Protein AF-A0A529L489-F1 (afdb_monomer_lite)

Foldseek 3Di:
DEEDEDPLLVDVVSLLVVLLVCLVCVVVVHDDDYHYAQVPQLCVQCVVVVHDWDDDPNHTQADPVSVVSRCCRQQPDSQVSSQVSNVVSPDHDDRDDCPVVVVDDDDPDWDWDQDPVPRDIDTDNSD

Sequence (127 aa):
VVKYGGHAMGNLELGKAFARDIALLKQSGVNPIVVHGGGPQIGAMLTKMGIESKFEGGLRVTDQKTVEIVEMVLAGSINKEIVALINAEGEWAIGLCGKDGNMVFAEKARKTMIDPDSNIERVLDLG

Radius of gyration: 17.54 Å; chains: 1; bounding box: 40×31×48 Å

pLDDT: mean 93.17, std 5.7, range [72.44, 98.5]

Secondary structure (DSSP, 8-state):
-EE--GGGGG-HHHHHHHHHHHHHHHHTT----EE---HHHHHHHHHHTT----EETTEE---HHHHHHHHIIIIIIIHHHHHHHHHHTT-------TTGGG---------EEE-TTT--EEE----

Structure (mmCIF, N/CA/C/O backbone):
data_AF-A0A529L489-F1
#
_entry.id   AF-A0A529L489-F1
#
loop_
_atom_site.group_PDB
_atom_site.id
_atom_site.type_symbol
_atom_site.label_atom_id
_atom_site.label_alt_id
_atom_site.label_comp_id
_atom_site.label_asym_id
_atom_site.label_entity_id
_atom_site.label_seq_id
_atom_site.pdbx_PDB_ins_code
_atom_site.Cartn_x
_atom_site.Cartn_y
_atom_site.Cartn_z
_atom_site.occupancy
_atom_site.B_iso_or_equiv
_atom_site.auth_seq_id
_atom_site.auth_comp_id
_atom_site.auth_asym_id
_atom_site.auth_atom_id
_atom_site.pdbx_PDB_model_num
ATOM 1 N N . VAL A 1 1 ? -7.168 13.608 2.261 1.00 96.38 1 VAL A N 1
ATOM 2 C CA 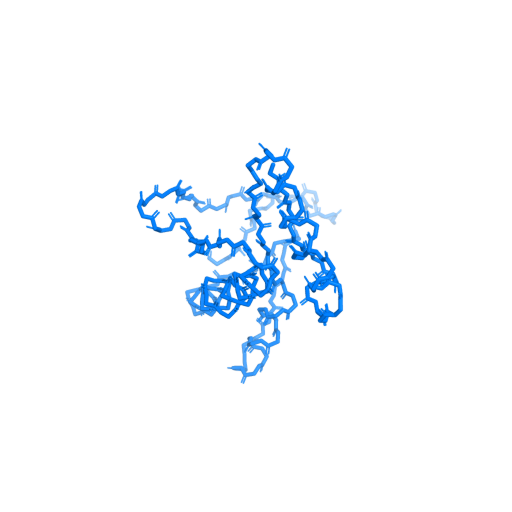. VAL A 1 1 ? -6.529 12.334 1.848 1.00 96.38 1 VAL A CA 1
ATOM 3 C C . VAL A 1 1 ? -5.067 12.395 2.252 1.00 96.38 1 VAL A C 1
ATOM 5 O O . VAL A 1 1 ? -4.444 13.416 1.992 1.00 96.38 1 VAL A O 1
ATOM 8 N N . VAL A 1 2 ? -4.540 11.364 2.912 1.00 97.31 2 VAL A N 1
ATOM 9 C CA . VAL A 1 2 ? -3.165 11.321 3.431 1.00 97.31 2 VAL A CA 1
ATOM 10 C C . VAL A 1 2 ? -2.410 10.184 2.754 1.00 97.31 2 VAL A C 1
ATOM 12 O O . VAL A 1 2 ? -2.834 9.030 2.811 1.00 97.31 2 VAL A O 1
ATOM 15 N N . LYS A 1 3 ? -1.284 10.498 2.106 1.00 96.56 3 LYS A N 1
ATOM 16 C CA . LYS A 1 3 ? -0.393 9.479 1.551 1.00 96.56 3 LYS A CA 1
ATOM 17 C C . LYS A 1 3 ? 0.552 8.988 2.647 1.00 96.56 3 LYS A C 1
ATOM 19 O O . LYS A 1 3 ? 1.462 9.708 3.038 1.00 96.56 3 LYS A O 1
ATOM 24 N N . TYR A 1 4 ? 0.369 7.752 3.096 1.00 95.19 4 TYR A N 1
ATOM 25 C CA . TYR A 1 4 ? 1.292 7.083 4.011 1.00 95.19 4 TYR A CA 1
ATOM 26 C C . TYR A 1 4 ? 2.348 6.307 3.208 1.00 95.19 4 TYR A C 1
ATOM 28 O O . TYR A 1 4 ? 2.033 5.646 2.209 1.00 95.19 4 TYR A O 1
ATOM 36 N N . GLY A 1 5 ? 3.626 6.455 3.550 1.00 89.56 5 GLY A N 1
ATOM 37 C CA . GLY A 1 5 ? 4.717 5.955 2.717 1.00 89.56 5 GLY A CA 1
ATOM 38 C C . GLY A 1 5 ? 6.109 6.221 3.278 1.00 89.56 5 GLY A C 1
ATOM 39 O O . GLY A 1 5 ? 6.275 6.890 4.294 1.00 89.56 5 GLY A O 1
ATOM 40 N N . GLY A 1 6 ? 7.119 5.710 2.573 1.00 80.06 6 GLY A N 1
ATOM 41 C CA . GLY A 1 6 ? 8.527 5.914 2.909 1.00 80.06 6 GLY A CA 1
ATOM 42 C C . GLY A 1 6 ? 8.986 5.122 4.136 1.00 80.06 6 GLY A C 1
ATOM 43 O O . GLY A 1 6 ? 8.380 4.121 4.519 1.00 80.06 6 GLY A O 1
ATOM 44 N N . HIS A 1 7 ? 10.074 5.587 4.753 1.00 72.44 7 HIS A N 1
ATOM 45 C CA . HIS A 1 7 ? 10.717 4.931 5.898 1.00 72.44 7 HIS A CA 1
ATOM 46 C C . HIS A 1 7 ? 9.800 4.794 7.124 1.00 72.44 7 HIS A C 1
ATOM 48 O O . HIS A 1 7 ? 10.009 3.900 7.941 1.00 72.44 7 HIS A O 1
ATOM 54 N N . ALA A 1 8 ? 8.750 5.616 7.226 1.00 73.12 8 ALA A N 1
ATOM 55 C CA . ALA A 1 8 ? 7.777 5.551 8.314 1.00 73.12 8 ALA A CA 1
ATOM 56 C C . ALA A 1 8 ? 7.017 4.213 8.376 1.00 73.12 8 ALA A C 1
ATOM 58 O O . ALA A 1 8 ? 6.580 3.826 9.451 1.00 73.12 8 ALA A O 1
ATOM 59 N N . MET A 1 9 ? 6.895 3.489 7.256 1.00 80.06 9 MET A N 1
ATOM 60 C CA . MET A 1 9 ? 6.218 2.183 7.205 1.00 80.06 9 MET A CA 1
ATOM 61 C C . MET A 1 9 ? 7.085 1.018 7.699 1.00 80.06 9 MET A C 1
ATOM 63 O O . MET A 1 9 ? 6.584 -0.086 7.868 1.00 80.06 9 MET A O 1
ATOM 67 N N . GLY A 1 10 ? 8.395 1.223 7.859 1.00 79.56 10 GLY A N 1
ATOM 68 C CA . GLY A 1 10 ? 9.317 0.199 8.364 1.00 79.56 10 GLY A CA 1
ATOM 69 C C . GLY A 1 10 ? 9.551 0.275 9.873 1.00 79.56 10 GLY A C 1
ATOM 70 O O . GLY A 1 10 ? 10.291 -0.543 10.412 1.00 79.56 10 GLY A O 1
ATOM 71 N N . ASN A 1 11 ? 8.967 1.266 10.552 1.00 88.31 11 ASN A N 1
ATOM 72 C CA . ASN A 1 11 ? 9.159 1.511 11.975 1.00 88.31 11 ASN A CA 1
ATOM 73 C C . ASN A 1 11 ? 7.809 1.449 12.695 1.00 88.31 11 ASN A C 1
ATOM 75 O O . ASN A 1 11 ? 6.940 2.291 12.472 1.00 88.31 11 ASN A O 1
ATOM 79 N N . LEU A 1 12 ? 7.666 0.468 13.585 1.00 89.38 12 LEU A N 1
ATOM 80 C CA . LEU A 1 12 ? 6.424 0.209 14.309 1.00 89.38 12 LEU A CA 1
ATOM 81 C C . LEU A 1 12 ? 5.950 1.411 15.139 1.00 89.38 12 LEU A C 1
ATOM 83 O O . LEU A 1 12 ? 4.754 1.686 15.186 1.00 89.38 12 LEU A O 1
ATOM 87 N N . GLU A 1 13 ? 6.863 2.152 15.766 1.00 93.50 13 GLU A N 1
ATOM 88 C CA . GLU A 1 13 ? 6.500 3.303 16.599 1.00 93.50 13 GLU A CA 1
ATOM 89 C C . GLU A 1 13 ? 5.981 4.468 15.749 1.00 93.50 13 GLU A C 1
ATOM 91 O O . GLU A 1 13 ? 4.996 5.110 16.113 1.00 93.50 13 GLU A O 1
ATOM 96 N N . LEU A 1 14 ? 6.564 4.683 14.564 1.00 94.12 14 LEU A N 1
ATOM 97 C CA . LEU A 1 14 ? 6.038 5.656 13.601 1.00 94.12 14 LEU A CA 1
ATOM 98 C C . LEU A 1 14 ? 4.683 5.216 13.028 1.00 94.12 14 LEU A C 1
ATOM 100 O O . LEU A 1 14 ? 3.820 6.061 12.799 1.00 94.12 14 LEU A O 1
ATOM 104 N N . GLY A 1 15 ? 4.473 3.912 12.826 1.00 94.81 15 GLY A N 1
ATOM 105 C CA . GLY A 1 15 ? 3.182 3.354 12.415 1.00 94.81 15 GLY A CA 1
ATOM 106 C C . GLY A 1 15 ? 2.075 3.585 13.445 1.00 94.81 15 GLY A C 1
ATOM 107 O O . GLY A 1 15 ? 0.992 4.042 13.083 1.00 94.81 15 GLY A O 1
ATOM 108 N N . LYS A 1 16 ? 2.357 3.348 14.732 1.00 96.12 16 LYS A N 1
ATOM 109 C CA . LYS A 1 16 ? 1.417 3.634 15.832 1.00 96.12 16 LYS A CA 1
ATOM 110 C C . LYS A 1 16 ? 1.119 5.125 15.959 1.00 96.12 16 LYS A C 1
ATOM 112 O O . LYS A 1 16 ? -0.042 5.502 16.068 1.00 96.12 16 LYS A O 1
ATOM 117 N N . ALA A 1 17 ? 2.149 5.973 15.904 1.00 96.75 17 ALA A N 1
ATOM 118 C CA . ALA A 1 17 ? 1.968 7.424 15.946 1.00 96.75 17 ALA A CA 1
ATOM 119 C C . ALA A 1 17 ? 1.068 7.907 14.797 1.00 96.75 17 ALA A C 1
ATOM 121 O O . ALA A 1 17 ? 0.106 8.633 15.026 1.00 96.75 17 ALA A O 1
ATOM 122 N N . PHE A 1 18 ? 1.312 7.417 13.578 1.00 97.12 18 PHE A N 1
ATOM 123 C CA . PHE A 1 18 ? 0.468 7.719 12.425 1.00 97.12 18 PHE A CA 1
ATOM 124 C C . PHE A 1 18 ? -0.984 7.256 12.620 1.00 97.12 18 PHE A C 1
ATOM 126 O O . PHE A 1 18 ? -1.913 8.010 12.341 1.00 97.12 18 PHE A O 1
ATOM 133 N N . ALA A 1 19 ? -1.196 6.029 13.102 1.00 97.75 19 ALA A N 1
ATOM 134 C CA . ALA A 1 19 ? -2.536 5.507 13.357 1.00 97.75 19 ALA A CA 1
ATOM 135 C C . ALA A 1 19 ? -3.297 6.356 14.385 1.00 97.75 19 ALA A C 1
ATOM 137 O O . ALA A 1 19 ? -4.469 6.668 14.166 1.00 97.75 19 ALA A O 1
ATOM 138 N N . ARG A 1 20 ? -2.611 6.799 15.445 1.00 98.19 20 ARG A N 1
ATOM 139 C CA . ARG A 1 20 ? -3.171 7.697 16.457 1.00 98.19 20 ARG A CA 1
ATOM 140 C C . ARG A 1 20 ? -3.600 9.033 15.866 1.00 98.19 20 ARG A C 1
ATOM 142 O O . ARG A 1 20 ? -4.695 9.500 16.164 1.00 98.19 20 ARG A O 1
ATOM 149 N N . ASP A 1 21 ? -2.785 9.623 14.996 1.00 98.06 21 ASP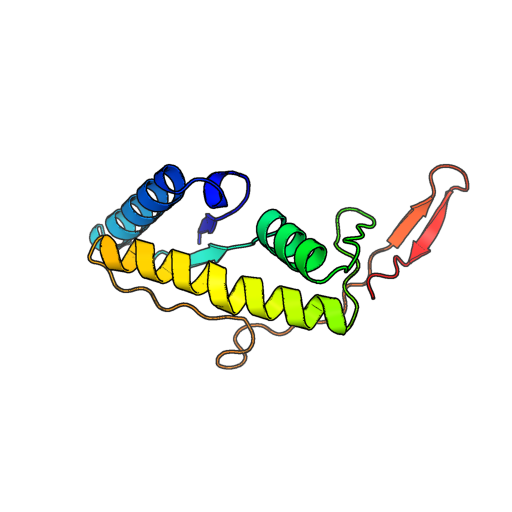 A N 1
ATOM 150 C CA . ASP A 1 21 ? -3.125 10.885 14.334 1.00 98.06 21 ASP A CA 1
ATOM 151 C C . ASP A 1 21 ? -4.352 10.732 13.420 1.00 98.06 21 ASP A C 1
ATOM 153 O O . ASP A 1 21 ? -5.239 11.587 13.410 1.00 98.06 21 ASP A O 1
ATOM 157 N N . ILE A 1 22 ? -4.451 9.622 12.678 1.00 98.50 22 ILE A N 1
ATOM 158 C CA . ILE A 1 22 ? -5.628 9.324 11.846 1.00 98.50 22 ILE A CA 1
ATOM 159 C C . ILE A 1 22 ? -6.881 9.139 12.706 1.00 98.50 22 ILE A C 1
ATOM 161 O O . ILE A 1 22 ? -7.938 9.677 12.360 1.00 98.50 22 ILE A O 1
ATOM 165 N N . ALA A 1 23 ? -6.764 8.422 13.824 1.00 98.31 23 ALA A N 1
ATOM 166 C CA . ALA A 1 23 ? -7.864 8.233 14.756 1.00 98.31 23 ALA A CA 1
ATOM 167 C C . ALA A 1 23 ? -8.324 9.571 15.359 1.00 98.31 23 ALA A C 1
ATOM 169 O O . ALA A 1 23 ? -9.512 9.891 15.331 1.00 98.31 23 ALA A O 1
ATOM 170 N N . LEU A 1 24 ? -7.381 10.415 15.786 1.00 98.31 24 LEU A N 1
ATOM 171 C CA . LEU A 1 24 ? -7.668 11.745 16.321 1.00 98.31 24 LEU A CA 1
ATOM 172 C C . LEU A 1 24 ? -8.378 12.641 15.298 1.00 98.31 24 LEU A C 1
ATOM 174 O O . LEU A 1 24 ? -9.340 13.332 15.640 1.00 98.31 24 LEU A O 1
ATOM 178 N N . LEU A 1 25 ? -7.942 12.620 14.033 1.00 98.25 25 LEU A N 1
ATOM 179 C CA . LEU A 1 25 ? -8.617 13.349 12.956 1.00 98.25 25 LEU A CA 1
ATOM 180 C C . LEU A 1 25 ? -10.072 12.892 12.819 1.00 98.25 25 LEU A C 1
ATOM 182 O O . LEU A 1 25 ? -10.968 13.733 12.720 1.00 98.25 25 LEU A O 1
ATOM 186 N N . LYS A 1 26 ? -10.314 11.576 12.853 1.00 97.88 26 LYS A N 1
ATOM 187 C CA . LYS A 1 26 ? -11.666 11.020 12.772 1.00 97.88 26 LYS A CA 1
ATOM 188 C C . LYS A 1 26 ? -12.544 11.457 13.947 1.00 97.88 26 LYS A C 1
ATOM 190 O O . LYS A 1 26 ? -13.656 11.936 13.726 1.00 97.88 26 LYS A O 1
ATOM 195 N N . GLN A 1 27 ? -12.016 11.382 15.166 1.00 97.25 27 GLN A N 1
ATOM 196 C CA . GLN A 1 27 ? -12.697 11.801 16.399 1.00 97.25 27 GLN A CA 1
ATOM 197 C C . GLN A 1 27 ? -12.988 13.303 16.430 1.00 97.25 27 GLN A C 1
ATOM 199 O O . GLN A 1 27 ? -13.993 13.736 16.987 1.00 97.25 27 GLN A O 1
ATOM 204 N N . SER A 1 28 ? -12.150 14.098 15.764 1.00 97.94 28 SER A N 1
ATOM 205 C CA . SER A 1 28 ? -12.337 15.544 15.604 1.00 97.94 28 SER A CA 1
ATOM 206 C C . SER A 1 28 ? -13.375 15.910 14.530 1.00 97.94 28 SER A C 1
ATOM 208 O O . SER A 1 28 ? -13.570 17.089 14.239 1.00 97.94 28 SER A O 1
ATOM 210 N N . GLY A 1 29 ? -14.032 14.923 13.909 1.00 97.94 29 GLY A N 1
ATOM 211 C CA . GLY A 1 29 ? -15.064 15.121 12.887 1.00 97.94 29 GLY A CA 1
ATOM 212 C C . GLY A 1 29 ? -14.548 15.170 11.445 1.00 97.94 29 GLY A C 1
ATOM 213 O O . GLY A 1 29 ? -15.337 15.368 10.520 1.00 97.94 29 GLY A O 1
ATOM 214 N N . VAL A 1 30 ? -13.247 14.967 11.213 1.00 98.06 30 VAL A N 1
ATOM 215 C CA . VAL A 1 30 ? -12.684 14.840 9.858 1.00 98.06 30 VAL A CA 1
ATOM 216 C C . VAL A 1 30 ? -12.955 13.429 9.325 1.00 98.06 30 VAL A C 1
ATOM 218 O O . VAL A 1 30 ? -13.049 12.468 10.077 1.00 98.06 30 VAL A O 1
ATOM 221 N N . ASN A 1 31 ? -13.059 13.263 8.007 1.00 97.62 31 ASN A N 1
ATOM 222 C CA . ASN A 1 31 ? -13.162 11.944 7.373 1.00 97.62 31 ASN A CA 1
ATOM 223 C C . ASN A 1 31 ? -11.852 11.614 6.639 1.00 97.62 31 ASN A C 1
ATOM 225 O O . ASN A 1 31 ? -11.741 11.876 5.436 1.00 97.62 31 ASN A O 1
ATOM 229 N N . PRO A 1 32 ? -10.818 11.116 7.347 1.00 98.00 32 PRO A N 1
ATOM 230 C CA . PRO A 1 32 ? -9.537 10.820 6.727 1.00 98.00 32 PRO A CA 1
ATOM 231 C C . PRO A 1 32 ? -9.645 9.626 5.771 1.00 98.00 32 PRO A C 1
ATOM 233 O O . PRO A 1 32 ? -10.294 8.625 6.054 1.00 98.00 32 PRO A O 1
ATOM 236 N N . ILE A 1 33 ? -8.947 9.733 4.641 1.00 98.44 33 ILE A N 1
ATOM 237 C CA . ILE A 1 33 ? -8.706 8.633 3.700 1.00 98.44 33 ILE A CA 1
ATOM 238 C C . ILE A 1 33 ? -7.197 8.450 3.632 1.00 98.44 33 ILE A C 1
ATOM 240 O O . ILE A 1 33 ? -6.487 9.410 3.314 1.00 98.44 33 ILE A O 1
ATOM 244 N N . VAL A 1 34 ? -6.720 7.242 3.922 1.00 98.19 34 VAL A N 1
ATOM 245 C CA . VAL A 1 34 ? -5.297 6.889 3.885 1.00 98.19 34 VAL A CA 1
ATOM 246 C C . VAL A 1 34 ? -4.991 6.133 2.597 1.00 98.19 34 VAL A C 1
ATOM 248 O O . VAL A 1 34 ? -5.641 5.143 2.281 1.00 98.19 34 VAL A O 1
ATOM 251 N N . VAL A 1 35 ? -3.968 6.578 1.867 1.00 97.88 35 VAL A N 1
ATOM 252 C CA . VAL A 1 35 ? -3.450 5.896 0.673 1.00 97.88 35 VAL A CA 1
ATOM 253 C C . VAL A 1 35 ? -2.024 5.449 0.958 1.00 97.88 35 VAL A C 1
ATOM 255 O O . VAL A 1 35 ? -1.146 6.284 1.180 1.00 97.88 35 VAL A O 1
ATOM 258 N N . HIS A 1 36 ? -1.732 4.152 0.908 1.00 97.00 36 HIS A N 1
ATOM 259 C CA . HIS A 1 36 ? -0.407 3.630 1.256 1.00 97.00 36 HIS A CA 1
ATOM 260 C C . HIS A 1 36 ? 0.374 3.088 0.052 1.00 97.00 36 HIS A C 1
ATOM 262 O O . HIS A 1 36 ? -0.127 3.018 -1.065 1.00 97.00 36 HIS A O 1
ATOM 268 N N . GLY A 1 37 ? 1.680 2.909 0.239 1.00 93.69 37 GLY A N 1
ATOM 269 C CA . GLY A 1 37 ? 2.569 2.223 -0.701 1.00 93.69 37 GLY A CA 1
ATOM 270 C C . GLY A 1 37 ? 3.219 1.040 0.011 1.00 93.69 37 GLY A C 1
ATOM 271 O O . GLY A 1 37 ? 2.633 0.502 0.946 1.00 93.69 37 GLY A O 1
ATOM 272 N N . GLY A 1 38 ? 4.427 0.657 -0.401 1.00 93.06 38 GLY A N 1
ATOM 273 C CA . GLY A 1 38 ? 5.149 -0.439 0.258 1.00 93.06 38 GLY A CA 1
ATOM 274 C C . GLY A 1 38 ? 6.416 -0.894 -0.459 1.00 93.06 38 GLY A C 1
ATOM 275 O O . GLY A 1 38 ? 6.707 -2.083 -0.483 1.00 93.06 38 GLY A O 1
ATOM 276 N N . GLY A 1 39 ? 7.142 0.024 -1.109 1.00 91.62 39 GLY A N 1
ATOM 277 C CA . GLY A 1 39 ? 8.303 -0.309 -1.947 1.00 91.62 39 GLY A CA 1
ATOM 278 C C . GLY A 1 39 ? 9.340 -1.215 -1.261 1.00 91.62 39 GLY A C 1
ATOM 279 O O . GLY A 1 39 ? 9.682 -2.247 -1.845 1.00 91.62 39 GLY A O 1
ATOM 280 N N . PRO A 1 40 ? 9.805 -0.881 -0.039 1.00 91.19 40 PRO A N 1
ATOM 281 C CA . PRO A 1 40 ? 10.750 -1.712 0.711 1.00 91.19 40 PRO A CA 1
ATOM 282 C C . PRO A 1 40 ? 10.219 -3.115 1.036 1.00 91.19 40 PRO A C 1
ATOM 284 O O . PRO A 1 40 ? 10.928 -4.099 0.851 1.00 91.19 40 PRO A O 1
ATOM 287 N N . GLN A 1 41 ? 8.962 -3.224 1.464 1.00 92.50 41 GLN A N 1
ATOM 288 C CA . GLN A 1 41 ? 8.316 -4.488 1.825 1.00 92.50 41 GLN A CA 1
ATOM 289 C C . GLN A 1 41 ? 8.110 -5.390 0.601 1.00 92.50 41 GLN A C 1
ATOM 291 O O . GLN A 1 41 ? 8.348 -6.594 0.680 1.00 92.50 41 GLN A O 1
ATOM 296 N N . ILE A 1 42 ? 7.739 -4.807 -0.546 1.00 94.62 42 ILE A N 1
ATOM 297 C CA . ILE A 1 42 ? 7.690 -5.516 -1.832 1.00 94.62 42 ILE A CA 1
ATOM 298 C C . ILE A 1 42 ? 9.079 -6.064 -2.164 1.00 94.62 42 ILE A C 1
ATOM 300 O O . ILE A 1 42 ? 9.214 -7.247 -2.457 1.00 94.62 42 ILE A O 1
ATOM 304 N N . GLY A 1 43 ? 10.115 -5.219 -2.086 1.00 93.56 43 GLY A N 1
ATOM 305 C CA . GLY A 1 43 ? 11.495 -5.627 -2.358 1.00 93.56 43 GLY A CA 1
ATOM 306 C C . GLY A 1 43 ? 11.942 -6.788 -1.470 1.00 93.56 43 GLY A C 1
ATOM 307 O O . GLY A 1 43 ? 12.464 -7.776 -1.973 1.00 93.56 43 GLY A O 1
ATOM 308 N N . ALA A 1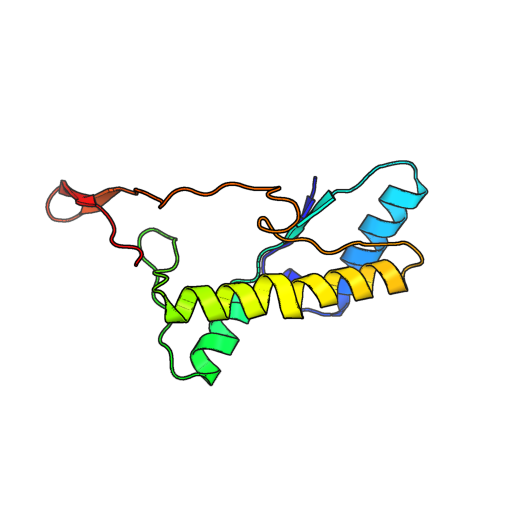 44 ? 11.654 -6.719 -0.169 1.00 93.06 44 ALA A N 1
ATOM 309 C CA . ALA A 1 44 ? 11.968 -7.790 0.771 1.00 93.06 44 ALA A CA 1
ATOM 310 C C . ALA A 1 44 ? 11.267 -9.115 0.419 1.00 93.06 44 ALA A C 1
ATOM 312 O O . ALA A 1 44 ? 11.875 -10.178 0.548 1.00 93.06 44 ALA A O 1
ATOM 313 N N . MET A 1 45 ? 1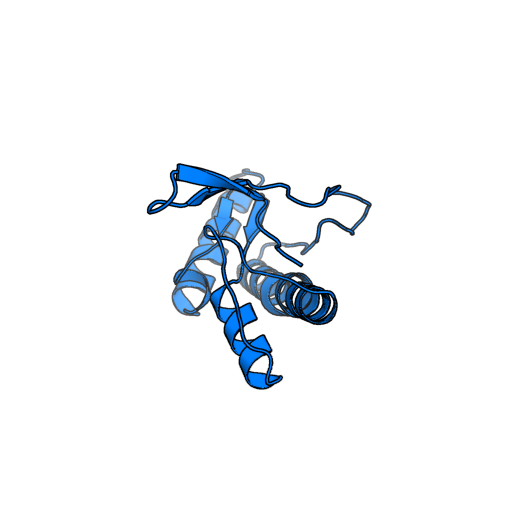0.008 -9.070 -0.031 1.00 95.31 45 MET A N 1
ATOM 314 C CA . MET A 1 45 ? 9.270 -10.269 -0.436 1.00 95.31 45 MET A CA 1
ATOM 315 C C . MET A 1 45 ? 9.804 -10.864 -1.743 1.00 95.31 45 MET A C 1
ATOM 317 O O . MET A 1 45 ? 10.020 -12.070 -1.816 1.00 95.31 45 MET A O 1
ATOM 321 N N . LEU A 1 46 ? 10.089 -10.025 -2.743 1.00 95.94 46 LEU A N 1
ATOM 322 C CA . LEU A 1 46 ? 10.686 -10.464 -4.009 1.00 95.94 46 LEU A CA 1
ATOM 323 C C . LEU A 1 46 ? 12.034 -11.157 -3.775 1.00 95.94 46 LEU A C 1
ATOM 325 O O . LEU A 1 46 ? 12.238 -12.267 -4.264 1.00 95.94 46 LEU A O 1
ATOM 329 N N . THR A 1 47 ? 12.900 -10.576 -2.937 1.00 95.38 47 THR A N 1
ATOM 330 C CA . THR A 1 47 ? 14.183 -11.188 -2.561 1.00 95.38 47 THR A CA 1
ATOM 331 C C . THR A 1 47 ? 13.996 -12.555 -1.905 1.00 95.38 47 THR A C 1
ATOM 333 O O . THR A 1 47 ? 14.696 -13.502 -2.257 1.00 95.38 47 THR A O 1
ATOM 336 N N . LYS A 1 48 ? 13.027 -12.702 -0.988 1.00 95.19 48 LYS A N 1
ATOM 337 C CA . LYS A 1 48 ? 12.714 -14.001 -0.359 1.00 95.19 48 LYS A CA 1
ATOM 338 C C . LYS A 1 48 ? 12.258 -15.058 -1.368 1.00 95.19 48 LYS A C 1
ATOM 340 O O . LYS A 1 48 ? 12.479 -16.241 -1.137 1.00 95.19 48 LYS A O 1
ATOM 345 N N . MET A 1 49 ? 11.633 -14.636 -2.465 1.00 93.94 49 MET A N 1
ATOM 346 C CA . MET A 1 49 ? 11.166 -15.511 -3.543 1.00 93.94 49 MET A CA 1
ATOM 347 C C . MET A 1 49 ? 12.202 -15.692 -4.664 1.00 93.94 49 MET A C 1
ATOM 349 O O . MET A 1 49 ? 11.900 -16.329 -5.670 1.00 93.94 49 MET A O 1
ATOM 353 N N . GLY A 1 50 ? 13.416 -15.150 -4.506 1.00 94.19 50 GLY A N 1
ATOM 354 C CA . GLY A 1 50 ? 14.484 -15.247 -5.504 1.00 94.19 50 GLY A CA 1
ATOM 355 C C . GLY A 1 50 ? 14.228 -14.431 -6.774 1.00 94.19 50 GLY A C 1
ATOM 356 O O . GLY A 1 50 ? 14.793 -14.745 -7.818 1.00 94.19 50 GLY A O 1
ATOM 357 N N . ILE A 1 51 ? 13.371 -13.406 -6.707 1.00 93.56 51 ILE A N 1
ATOM 358 C CA . ILE A 1 51 ? 13.037 -12.536 -7.839 1.00 93.56 51 ILE A CA 1
ATOM 359 C C . ILE A 1 51 ? 13.804 -11.222 -7.701 1.00 93.56 51 ILE A C 1
ATOM 361 O O . ILE A 1 51 ? 13.707 -10.524 -6.690 1.00 93.56 51 ILE A O 1
ATOM 365 N N . GLU A 1 52 ? 14.564 -10.873 -8.737 1.00 90.88 52 GLU A N 1
ATOM 366 C CA . GLU A 1 52 ? 15.320 -9.627 -8.776 1.00 90.88 52 GLU A CA 1
ATOM 367 C C . GLU A 1 52 ? 14.390 -8.425 -8.986 1.00 90.88 52 GLU A C 1
ATOM 369 O O . GLU A 1 52 ? 13.615 -8.351 -9.939 1.00 90.88 52 GLU A O 1
ATOM 374 N N . SER A 1 53 ? 14.495 -7.443 -8.096 1.00 91.19 53 SER A N 1
ATOM 375 C CA . SER A 1 53 ? 13.746 -6.195 -8.181 1.00 91.19 53 SER A CA 1
ATOM 376 C C . SER A 1 53 ? 14.436 -5.208 -9.129 1.00 91.19 53 SER A C 1
ATOM 378 O O . SER A 1 53 ? 15.447 -4.618 -8.751 1.00 91.19 53 SER A O 1
ATOM 380 N N . LYS A 1 54 ? 13.8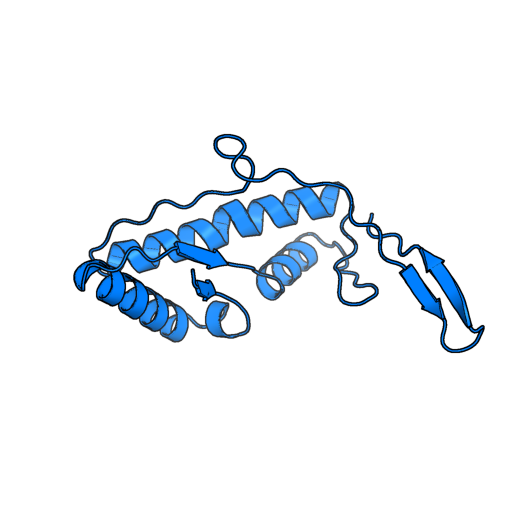44 -4.939 -10.297 1.00 91.56 54 LYS A N 1
ATOM 381 C CA . LYS A 1 54 ? 14.365 -3.974 -11.283 1.00 91.56 54 LYS A CA 1
ATOM 382 C C . LYS A 1 54 ? 13.568 -2.671 -11.309 1.00 91.56 54 LYS A C 1
ATOM 384 O O . LYS A 1 54 ? 12.355 -2.664 -11.092 1.00 91.56 54 LYS A O 1
ATOM 389 N N . PHE A 1 55 ? 14.259 -1.567 -11.585 1.00 91.38 55 PHE A N 1
ATOM 390 C CA . PHE A 1 55 ? 13.661 -0.242 -11.724 1.00 91.38 55 PHE A CA 1
ATOM 391 C C . PHE A 1 55 ? 14.177 0.459 -12.979 1.00 91.38 55 PHE A C 1
ATOM 393 O O . PHE A 1 55 ? 15.379 0.470 -13.227 1.00 91.38 55 PHE A O 1
ATOM 400 N N . GLU A 1 56 ? 13.275 1.112 -13.706 1.00 89.44 56 GLU A N 1
ATOM 401 C CA . GLU A 1 56 ? 13.578 1.942 -14.870 1.00 89.44 56 GLU A CA 1
ATOM 402 C C . GLU A 1 56 ? 12.815 3.265 -14.786 1.00 89.44 56 GLU A C 1
ATOM 404 O O . GLU A 1 56 ? 11.616 3.303 -14.505 1.00 89.44 56 GLU A O 1
ATOM 409 N N . GLY A 1 57 ? 13.513 4.389 -14.976 1.00 83.69 57 GLY A N 1
ATOM 410 C CA . GLY A 1 57 ? 12.888 5.717 -14.940 1.00 83.69 57 GLY A CA 1
ATOM 411 C C . GLY A 1 57 ? 12.127 6.024 -13.639 1.00 83.69 57 GLY A C 1
ATOM 412 O O . GLY A 1 57 ? 11.114 6.731 -13.672 1.00 83.69 57 GLY A O 1
ATOM 413 N N . GLY A 1 58 ? 12.572 5.460 -12.509 1.00 86.75 58 GLY A N 1
ATOM 414 C CA . GLY A 1 58 ? 11.935 5.592 -11.192 1.00 86.75 58 GLY A CA 1
ATOM 415 C C . GLY A 1 58 ? 10.709 4.697 -10.965 1.00 86.75 58 GLY A C 1
ATOM 416 O O . GLY A 1 58 ? 10.087 4.784 -9.908 1.00 86.75 58 GLY A O 1
ATOM 417 N N . LEU A 1 59 ? 10.356 3.840 -11.925 1.00 90.06 59 LEU A N 1
ATOM 418 C CA . LEU A 1 59 ? 9.249 2.889 -11.834 1.00 90.06 59 LEU A CA 1
ATOM 419 C C . LEU A 1 59 ? 9.788 1.467 -11.710 1.00 90.06 59 LEU A C 1
ATOM 421 O O . LEU A 1 59 ? 10.847 1.148 -12.240 1.00 90.06 59 LEU A O 1
ATOM 425 N N . ARG A 1 60 ? 9.066 0.611 -10.990 1.00 91.81 60 ARG A N 1
ATOM 426 C CA . ARG A 1 60 ? 9.410 -0.807 -10.877 1.00 91.81 60 ARG A CA 1
ATOM 427 C C . ARG A 1 60 ? 9.016 -1.520 -12.169 1.00 91.81 60 ARG A C 1
ATOM 429 O O . ARG A 1 60 ? 7.849 -1.457 -12.551 1.00 91.81 60 ARG A O 1
ATOM 436 N N . VAL A 1 61 ? 9.952 -2.240 -12.778 1.00 94.06 61 VAL A N 1
ATOM 437 C CA . VAL A 1 61 ? 9.631 -3.199 -13.844 1.00 94.06 61 VAL A CA 1
ATOM 438 C C . VAL A 1 61 ? 8.878 -4.360 -13.195 1.00 94.06 61 VAL A C 1
ATOM 440 O O . VAL A 1 61 ? 9.372 -4.965 -12.242 1.00 94.06 61 VAL A O 1
ATOM 443 N N . THR A 1 62 ? 7.649 -4.604 -13.640 1.00 94.19 62 THR A N 1
ATOM 444 C CA . THR A 1 62 ? 6.668 -5.446 -12.953 1.00 94.19 62 THR A CA 1
ATOM 445 C C . THR A 1 62 ? 6.025 -6.405 -13.952 1.00 94.19 62 THR A C 1
ATOM 447 O O . THR A 1 62 ? 4.982 -6.115 -14.530 1.00 94.19 62 THR A O 1
ATOM 450 N N . ASP A 1 63 ? 6.653 -7.565 -14.135 1.00 93.19 63 ASP A N 1
ATOM 451 C CA . ASP A 1 63 ? 6.083 -8.659 -14.923 1.00 93.19 63 ASP A CA 1
ATOM 452 C C . ASP A 1 63 ? 4.899 -9.344 -14.206 1.00 93.19 63 ASP A C 1
ATOM 454 O O . ASP A 1 63 ? 4.535 -9.006 -13.075 1.00 93.19 63 ASP A O 1
ATOM 458 N N . GLN A 1 64 ? 4.308 -10.352 -14.854 1.00 92.81 64 GLN A N 1
ATOM 459 C CA . GLN A 1 64 ? 3.148 -11.074 -14.325 1.00 92.81 64 GLN A CA 1
ATOM 460 C C . GLN A 1 64 ? 3.399 -11.707 -12.942 1.00 92.81 64 GLN A C 1
ATOM 462 O O . GLN A 1 64 ? 2.540 -11.650 -12.068 1.00 92.81 64 GLN A O 1
ATOM 467 N N . LYS A 1 65 ? 4.581 -12.281 -12.695 1.00 92.06 65 LYS A N 1
ATOM 468 C CA . LYS A 1 65 ? 4.884 -12.870 -11.378 1.00 92.06 65 LYS A CA 1
ATOM 469 C C . LYS A 1 65 ? 5.093 -11.786 -10.324 1.00 92.06 65 LYS A C 1
ATOM 471 O O . LYS A 1 65 ? 4.682 -11.928 -9.174 1.00 92.06 65 LYS A O 1
ATOM 476 N N . THR A 1 66 ? 5.726 -10.687 -10.718 1.00 94.88 66 THR A N 1
ATOM 477 C CA . THR A 1 66 ? 5.996 -9.551 -9.842 1.00 94.88 66 THR A CA 1
ATOM 478 C C . THR A 1 66 ? 4.698 -8.855 -9.444 1.00 94.88 66 THR A C 1
ATOM 480 O O . THR A 1 66 ? 4.554 -8.508 -8.273 1.00 94.88 66 THR A O 1
ATOM 483 N N . VAL A 1 67 ? 3.730 -8.685 -10.358 1.00 94.69 67 VAL A N 1
ATOM 484 C CA . VAL A 1 67 ? 2.456 -8.015 -10.039 1.00 94.69 67 VAL A CA 1
ATOM 485 C C . VAL A 1 67 ? 1.640 -8.797 -9.009 1.00 94.69 67 VAL A C 1
ATOM 487 O O . VAL A 1 67 ? 1.089 -8.193 -8.091 1.00 94.69 67 VAL A O 1
ATOM 490 N N . GLU A 1 68 ? 1.638 -10.130 -9.087 1.00 94.94 68 GLU A N 1
ATOM 491 C CA . GLU A 1 68 ? 0.971 -10.998 -8.107 1.00 94.94 68 GLU A CA 1
ATOM 492 C C . GLU A 1 68 ? 1.562 -10.808 -6.702 1.00 94.94 68 GLU A C 1
ATOM 494 O O . GLU A 1 68 ? 0.836 -10.665 -5.717 1.00 94.94 68 GLU A O 1
ATOM 499 N N . ILE A 1 69 ? 2.890 -10.718 -6.599 1.00 95.69 69 ILE A N 1
ATOM 500 C CA . ILE A 1 69 ? 3.579 -10.488 -5.322 1.00 95.69 69 ILE A CA 1
ATOM 501 C C . ILE A 1 69 ? 3.331 -9.074 -4.802 1.00 95.69 69 ILE A C 1
ATOM 503 O O . ILE A 1 69 ? 3.081 -8.888 -3.609 1.00 95.69 69 ILE A O 1
ATOM 507 N N . VAL A 1 70 ? 3.375 -8.074 -5.684 1.00 96.00 70 VAL A N 1
ATOM 508 C CA . VAL A 1 70 ? 3.057 -6.684 -5.339 1.00 96.00 70 VAL A CA 1
ATOM 509 C C . VAL A 1 70 ? 1.647 -6.593 -4.761 1.00 96.00 70 VAL A C 1
ATOM 511 O O . VAL A 1 70 ? 1.462 -5.960 -3.722 1.00 96.00 70 VAL A O 1
ATOM 514 N N . GLU A 1 71 ? 0.671 -7.251 -5.383 1.00 96.31 71 GLU A N 1
ATOM 515 C CA . GLU A 1 71 ? -0.709 -7.289 -4.904 1.00 96.31 71 GLU A CA 1
ATOM 516 C C . GLU A 1 71 ? -0.815 -7.944 -3.523 1.00 96.31 71 GLU A C 1
ATOM 518 O O . GLU A 1 71 ? -1.376 -7.337 -2.609 1.00 96.31 71 GLU A O 1
ATOM 523 N N . MET A 1 72 ? -0.218 -9.128 -3.336 1.00 96.31 72 MET A N 1
ATOM 524 C CA . MET A 1 72 ? -0.223 -9.828 -2.044 1.00 96.31 72 MET A CA 1
ATOM 525 C C . MET A 1 72 ? 0.361 -8.976 -0.913 1.00 96.31 72 MET A C 1
ATOM 527 O O . MET A 1 72 ? -0.174 -8.950 0.196 1.00 96.31 72 MET A O 1
ATOM 531 N N . VAL A 1 73 ? 1.458 -8.266 -1.180 1.00 96.19 73 VAL A N 1
ATOM 532 C CA . VAL A 1 73 ? 2.123 -7.432 -0.173 1.00 96.19 73 VAL A CA 1
ATOM 533 C C . VAL A 1 73 ? 1.322 -6.161 0.109 1.00 96.19 73 VAL A C 1
ATOM 535 O O . VAL A 1 73 ? 1.118 -5.803 1.268 1.00 96.19 73 VAL A O 1
ATOM 538 N N . LEU A 1 74 ? 0.864 -5.462 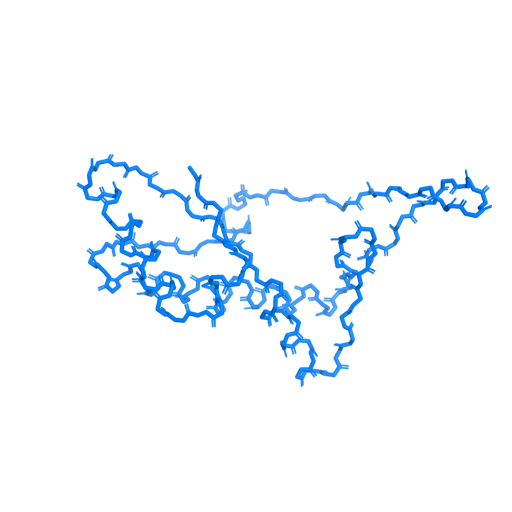-0.932 1.00 97.12 74 LEU A N 1
ATOM 539 C CA . LEU A 1 74 ? 0.163 -4.193 -0.759 1.00 97.12 74 LEU A CA 1
ATOM 540 C C . LEU A 1 74 ? -1.244 -4.404 -0.201 1.00 97.12 74 LEU A C 1
ATOM 542 O O . LEU A 1 74 ? -1.542 -3.861 0.855 1.00 97.12 74 LEU A O 1
ATOM 546 N N . ALA A 1 75 ? -2.096 -5.177 -0.878 1.00 97.31 75 ALA A N 1
ATOM 547 C CA . ALA A 1 75 ? -3.496 -5.366 -0.486 1.00 97.31 75 ALA A CA 1
ATOM 548 C C . ALA A 1 75 ? -3.664 -6.342 0.691 1.00 97.31 75 ALA A C 1
ATOM 550 O O . ALA A 1 75 ? -4.651 -6.268 1.427 1.00 97.31 75 ALA A O 1
ATOM 551 N N . GLY A 1 76 ? -2.697 -7.243 0.875 1.00 96.75 76 GLY A N 1
ATOM 552 C CA . GLY A 1 76 ? -2.628 -8.147 2.014 1.00 96.75 76 GLY A CA 1
ATOM 553 C C . GLY A 1 76 ? -1.908 -7.505 3.193 1.00 96.75 76 GLY A C 1
ATOM 554 O O . GLY A 1 76 ? -2.501 -6.728 3.941 1.00 96.75 76 GLY A O 1
ATOM 555 N N . SER A 1 77 ? -0.636 -7.855 3.384 1.00 94.56 77 SER A N 1
ATOM 556 C CA . SER A 1 77 ? 0.072 -7.613 4.649 1.00 94.56 77 SER A CA 1
ATOM 557 C C . SER A 1 77 ? 0.047 -6.150 5.091 1.00 94.56 77 SER A C 1
ATOM 559 O O . SER A 1 77 ? -0.388 -5.862 6.203 1.00 94.56 77 SER A O 1
ATOM 561 N N . ILE A 1 78 ? 0.437 -5.222 4.218 1.00 95.69 78 ILE A N 1
ATOM 562 C CA . ILE A 1 78 ? 0.570 -3.807 4.582 1.00 95.69 78 ILE A CA 1
ATOM 563 C C . ILE A 1 78 ? -0.791 -3.160 4.834 1.00 95.69 78 ILE A C 1
ATOM 565 O O . ILE A 1 78 ? -0.977 -2.451 5.823 1.00 95.69 78 ILE A O 1
ATOM 569 N N . ASN A 1 79 ? -1.752 -3.388 3.937 1.00 97.94 79 ASN A N 1
ATOM 570 C CA . ASN A 1 79 ? -3.090 -2.826 4.072 1.00 97.94 79 ASN A CA 1
ATOM 571 C C . ASN A 1 79 ? -3.741 -3.268 5.387 1.00 97.94 79 ASN A C 1
ATOM 573 O O . ASN A 1 79 ? -4.304 -2.439 6.104 1.00 97.94 79 ASN A O 1
ATOM 577 N N . LYS A 1 80 ? -3.629 -4.558 5.730 1.00 97.75 80 LYS A N 1
ATOM 578 C CA . LYS A 1 80 ? -4.226 -5.095 6.959 1.00 97.75 80 LYS A CA 1
ATOM 579 C C . LYS A 1 80 ? -3.463 -4.686 8.216 1.00 97.75 80 LYS A C 1
ATOM 581 O O . LYS A 1 80 ? -4.103 -4.482 9.241 1.00 97.75 80 LYS A O 1
ATOM 586 N N . GLU A 1 81 ? -2.151 -4.477 8.139 1.00 96.44 81 GLU A N 1
ATOM 587 C CA . GLU A 1 81 ? -1.370 -3.910 9.243 1.00 96.44 81 GLU A CA 1
ATOM 588 C C . GLU A 1 81 ? -1.825 -2.483 9.588 1.00 96.44 81 GLU A C 1
ATOM 590 O O . GLU A 1 81 ? -2.102 -2.191 10.749 1.00 96.44 81 GLU A O 1
ATOM 595 N N . ILE A 1 82 ? -1.995 -1.611 8.588 1.00 97.19 82 ILE A N 1
ATOM 596 C CA . ILE A 1 82 ? -2.479 -0.235 8.804 1.00 97.19 82 ILE A CA 1
ATOM 597 C C . ILE A 1 82 ? -3.890 -0.241 9.403 1.00 97.19 82 ILE A C 1
ATOM 599 O O . ILE A 1 82 ? -4.160 0.496 10.351 1.00 97.19 82 ILE A O 1
ATOM 603 N N . VAL A 1 83 ? -4.784 -1.084 8.873 1.00 98.38 83 VAL A N 1
ATOM 604 C CA . VAL A 1 83 ? -6.141 -1.255 9.416 1.00 98.38 83 VAL A CA 1
ATOM 605 C C . VAL A 1 83 ? -6.089 -1.692 10.878 1.00 98.38 83 VAL A C 1
ATOM 607 O O . VAL A 1 83 ? -6.776 -1.106 11.708 1.00 98.38 83 VAL A O 1
ATOM 610 N N . ALA A 1 84 ? -5.261 -2.686 11.207 1.00 98.06 84 ALA A N 1
ATOM 611 C CA . ALA A 1 84 ? -5.127 -3.182 12.571 1.00 98.06 84 ALA A CA 1
ATOM 612 C C . ALA A 1 84 ? -4.604 -2.104 13.532 1.00 98.06 84 ALA A C 1
ATOM 614 O O . ALA A 1 84 ? -5.125 -1.982 14.637 1.00 98.06 84 ALA A O 1
ATOM 615 N N . LEU A 1 85 ? -3.624 -1.298 13.106 1.00 97.75 85 LEU A N 1
ATOM 616 C CA . LEU A 1 85 ? -3.083 -0.204 13.915 1.00 97.75 85 LEU A CA 1
ATOM 617 C C . LEU A 1 85 ? -4.130 0.886 14.179 1.00 97.75 85 LEU A C 1
ATOM 619 O O . LEU A 1 85 ? -4.270 1.314 15.317 1.00 97.75 85 LEU A O 1
ATOM 623 N N . ILE A 1 86 ? -4.900 1.303 13.168 1.00 98.38 86 ILE A N 1
ATOM 624 C CA . ILE A 1 86 ? -5.979 2.292 13.361 1.00 98.38 86 ILE A CA 1
ATOM 625 C C . ILE A 1 86 ? -7.070 1.723 14.274 1.00 98.38 86 ILE A C 1
ATOM 627 O O . ILE A 1 86 ? -7.529 2.411 15.185 1.00 98.38 86 ILE A O 1
ATOM 631 N N . ASN A 1 87 ? -7.440 0.454 14.078 1.00 98.44 87 ASN A N 1
ATOM 632 C CA . ASN A 1 87 ? -8.430 -0.212 14.920 1.00 98.44 87 ASN A CA 1
ATOM 633 C C . ASN A 1 87 ? -7.987 -0.303 16.386 1.00 98.44 87 ASN A C 1
ATOM 635 O O . ASN A 1 87 ? -8.812 -0.184 17.291 1.00 98.44 87 ASN A O 1
ATOM 639 N N . ALA A 1 88 ? -6.688 -0.482 16.632 1.00 98.06 88 ALA A N 1
ATOM 640 C CA . ALA A 1 88 ? -6.126 -0.513 17.978 1.00 98.06 88 ALA A CA 1
ATOM 641 C C . ALA A 1 88 ? -6.196 0.848 18.701 1.00 98.06 88 ALA A C 1
ATOM 643 O O . ALA A 1 88 ? -6.195 0.870 19.929 1.00 98.06 88 ALA A O 1
ATOM 644 N N . GLU A 1 89 ? -6.306 1.962 17.970 1.00 98.06 89 GLU A N 1
ATOM 645 C CA . GLU A 1 89 ? -6.480 3.313 18.533 1.00 98.06 89 GLU A CA 1
ATOM 646 C C . GLU A 1 89 ? -7.970 3.675 18.752 1.00 98.06 89 GLU A C 1
ATOM 648 O O . GLU A 1 89 ? -8.295 4.811 19.095 1.00 98.06 89 GLU A O 1
ATOM 653 N N . GLY A 1 90 ? -8.886 2.708 18.593 1.00 96.38 90 GLY A N 1
ATOM 654 C CA . GLY A 1 90 ? -10.305 2.845 18.948 1.00 96.38 90 GLY A CA 1
ATOM 655 C C . GLY A 1 90 ? -11.230 3.321 17.825 1.00 96.38 90 GLY A C 1
ATOM 656 O O . GLY A 1 90 ? -12.423 3.487 18.064 1.00 96.38 90 GLY A O 1
ATOM 657 N N . GLU A 1 91 ? -10.714 3.501 16.608 1.00 97.69 91 GLU A N 1
ATOM 658 C CA . GLU A 1 91 ? -11.510 3.831 15.419 1.00 97.69 91 GLU A CA 1
ATOM 659 C C . GLU A 1 91 ? -11.750 2.609 14.528 1.00 97.69 91 GLU A C 1
ATOM 661 O O . GLU A 1 91 ? -11.210 1.535 14.764 1.00 97.69 91 GLU A O 1
ATOM 666 N N . TRP A 1 92 ? -12.574 2.745 13.488 1.00 97.44 92 TRP A N 1
ATOM 667 C CA . TRP A 1 92 ? -12.820 1.661 12.532 1.00 97.44 92 TRP A CA 1
ATOM 668 C C . TRP A 1 92 ? -12.246 1.986 11.159 1.00 97.44 92 TRP A C 1
ATOM 670 O O . TRP A 1 92 ? -12.651 2.948 10.504 1.00 97.44 92 TRP A O 1
ATOM 680 N N . ALA A 1 93 ? -11.334 1.137 10.697 1.00 98.44 93 ALA A N 1
ATOM 681 C CA . ALA A 1 93 ? -10.748 1.200 9.371 1.00 98.44 93 ALA A CA 1
ATOM 682 C C . ALA A 1 93 ? -11.208 0.029 8.495 1.00 98.44 93 ALA A C 1
ATOM 684 O O . ALA A 1 93 ? -11.289 -1.122 8.929 1.00 98.44 93 ALA A O 1
ATOM 685 N N . ILE A 1 94 ? -11.450 0.328 7.218 1.00 98.50 94 ILE A N 1
ATOM 686 C CA . ILE A 1 94 ? -11.680 -0.664 6.168 1.00 98.50 94 ILE A CA 1
ATOM 687 C C . ILE A 1 94 ? -10.544 -0.533 5.161 1.00 98.50 94 ILE A C 1
ATOM 689 O O . ILE A 1 94 ? -10.293 0.542 4.619 1.00 98.50 94 ILE A O 1
ATOM 693 N N . GLY A 1 95 ? -9.850 -1.641 4.925 1.00 98.25 95 GLY A N 1
ATOM 694 C CA . GLY A 1 95 ? -8.754 -1.707 3.971 1.00 98.25 95 GLY A CA 1
ATOM 695 C C . GLY A 1 95 ? -9.224 -2.243 2.626 1.00 98.25 95 GLY A C 1
ATOM 696 O O . GLY A 1 95 ? -9.652 -3.396 2.556 1.00 98.25 95 GLY A O 1
ATOM 697 N N . LEU A 1 96 ? -9.118 -1.413 1.589 1.00 98.31 96 LEU A N 1
ATOM 698 C CA . LEU A 1 96 ? -9.548 -1.702 0.219 1.00 98.31 96 LEU A CA 1
ATOM 699 C C . LEU A 1 96 ? -8.382 -1.529 -0.763 1.00 98.31 96 LEU A C 1
ATOM 701 O O . LEU A 1 96 ? -7.406 -0.829 -0.476 1.00 98.31 96 LEU A O 1
ATOM 705 N N . CYS A 1 97 ? -8.512 -2.140 -1.932 1.00 97.81 97 CYS A N 1
ATOM 706 C CA . CYS A 1 97 ? -7.679 -1.936 -3.106 1.00 97.81 97 CYS A CA 1
ATOM 707 C C . CYS A 1 97 ? -8.545 -1.527 -4.310 1.00 97.81 97 CYS A C 1
ATOM 709 O O . CYS A 1 97 ? -9.771 -1.541 -4.251 1.00 97.81 97 CYS A O 1
ATOM 711 N N . GLY A 1 98 ? -7.912 -1.168 -5.432 1.00 97.06 98 GLY A N 1
ATOM 712 C CA . GLY A 1 98 ? -8.630 -0.682 -6.618 1.00 97.06 98 GLY A CA 1
ATOM 713 C C . GLY A 1 98 ? -9.661 -1.660 -7.198 1.00 97.06 98 GLY A C 1
ATOM 714 O O . GLY A 1 98 ? -10.634 -1.218 -7.806 1.00 97.06 98 GLY A O 1
ATOM 715 N N . LYS A 1 99 ? -9.476 -2.971 -6.980 1.00 96.12 99 LYS A N 1
ATOM 716 C CA . LYS A 1 99 ? -10.385 -4.025 -7.456 1.00 96.12 99 LYS A CA 1
ATOM 717 C C . LYS A 1 99 ? -11.692 -4.081 -6.662 1.00 96.12 99 LYS A C 1
ATOM 719 O O . LYS A 1 99 ? -12.712 -4.508 -7.200 1.00 96.12 99 LYS A O 1
ATOM 724 N N . ASP A 1 100 ? -11.685 -3.642 -5.405 1.00 98.06 100 ASP A N 1
ATOM 725 C CA . ASP A 1 100 ? -12.863 -3.700 -4.545 1.00 98.06 100 ASP A CA 1
ATOM 726 C C . ASP A 1 100 ? -13.930 -2.730 -5.061 1.00 98.06 100 ASP A C 1
ATOM 728 O O . ASP A 1 100 ? -13.741 -1.514 -5.070 1.00 98.06 100 ASP A O 1
ATOM 732 N N . GLY A 1 101 ? -15.044 -3.275 -5.555 1.00 97.81 101 GLY A N 1
ATOM 733 C CA . GLY A 1 101 ? -16.122 -2.487 -6.157 1.00 97.81 101 GLY A CA 1
ATOM 734 C C . GLY A 1 101 ? -15.726 -1.739 -7.435 1.00 97.81 101 GLY A C 1
ATOM 735 O O . GLY A 1 101 ? -16.400 -0.774 -7.784 1.00 97.81 101 GLY A O 1
ATOM 736 N N . ASN A 1 102 ? -14.648 -2.153 -8.119 1.00 96.56 102 ASN A N 1
ATOM 737 C CA . ASN A 1 102 ? -14.061 -1.425 -9.254 1.00 96.56 102 ASN A CA 1
ATOM 738 C C . ASN A 1 102 ? -13.774 0.053 -8.928 1.00 96.56 102 ASN A C 1
ATOM 740 O O . ASN A 1 102 ? -14.026 0.948 -9.734 1.00 96.56 102 ASN A O 1
ATOM 744 N N . MET A 1 103 ? -13.267 0.312 -7.720 1.00 96.62 103 MET A N 1
ATOM 745 C CA . MET A 1 103 ? -12.994 1.661 -7.223 1.00 96.62 103 MET A CA 1
ATOM 746 C C . MET A 1 103 ? -11.958 2.414 -8.065 1.00 96.62 103 MET A C 1
ATOM 748 O O . MET A 1 103 ? -12.044 3.635 -8.190 1.00 96.62 103 MET A O 1
ATOM 752 N N . VAL A 1 104 ? -10.966 1.707 -8.616 1.00 96.88 104 VAL A N 1
ATOM 753 C CA . VAL A 1 104 ? -9.909 2.307 -9.438 1.00 96.88 104 VAL A CA 1
ATOM 754 C C . VAL A 1 104 ? -9.681 1.471 -10.689 1.00 96.88 104 VAL A C 1
ATOM 756 O O . VAL A 1 104 ? -9.334 0.294 -10.608 1.00 96.88 104 VAL A O 1
ATOM 759 N N . PHE A 1 105 ? -9.803 2.119 -11.845 1.00 96.75 105 PHE A N 1
ATOM 760 C CA . PHE A 1 105 ? -9.415 1.567 -13.138 1.00 96.75 105 PHE A CA 1
ATOM 761 C C . PHE A 1 105 ? -7.977 1.969 -13.460 1.00 96.75 105 PHE A C 1
ATOM 763 O O . PHE A 1 105 ? -7.548 3.081 -13.145 1.00 96.75 105 PHE A O 1
ATOM 770 N N . ALA A 1 106 ? -7.231 1.059 -14.079 1.00 94.25 106 ALA A N 1
ATOM 771 C CA . ALA A 1 106 ? -5.847 1.285 -14.461 1.00 94.25 106 ALA A CA 1
ATOM 772 C C . ALA A 1 106 ? -5.639 0.954 -15.938 1.00 94.25 106 ALA A C 1
ATOM 774 O O . ALA A 1 106 ? -6.239 0.023 -16.472 1.00 94.25 106 ALA A O 1
ATOM 775 N N . GLU A 1 107 ? -4.735 1.696 -16.566 1.00 94.19 107 GLU A N 1
ATOM 776 C CA . GLU A 1 107 ? -4.234 1.435 -17.910 1.00 94.19 107 GLU A CA 1
ATOM 777 C C . GLU A 1 107 ? -2.721 1.215 -17.844 1.00 94.19 107 GLU A C 1
ATOM 779 O O . GLU A 1 107 ? -2.046 1.723 -16.941 1.00 94.19 107 GLU A O 1
ATOM 784 N N . LYS A 1 108 ? -2.172 0.449 -18.795 1.00 90.50 108 LYS A N 1
ATOM 785 C CA . LYS A 1 108 ? -0.729 0.189 -18.844 1.00 90.50 108 LYS A CA 1
ATOM 786 C C . LYS A 1 108 ? 0.020 1.513 -19.004 1.00 90.50 108 LYS A C 1
ATOM 788 O O . LYS A 1 108 ? -0.190 2.236 -19.979 1.00 90.50 108 LYS A O 1
ATOM 793 N N . ALA A 1 109 ? 0.907 1.811 -18.057 1.00 89.50 109 ALA A N 1
ATOM 794 C CA . ALA A 1 109 ? 1.706 3.026 -18.094 1.00 89.50 109 ALA A CA 1
ATOM 795 C C . ALA A 1 109 ? 2.600 3.034 -19.343 1.00 89.50 109 ALA A C 1
ATOM 797 O O . ALA A 1 109 ? 3.339 2.085 -19.598 1.00 89.50 109 ALA A O 1
ATOM 798 N N . ARG A 1 110 ? 2.548 4.128 -20.107 1.00 87.12 110 ARG A N 1
ATOM 799 C CA . ARG A 1 110 ? 3.474 4.404 -21.209 1.00 87.12 110 ARG A CA 1
ATOM 800 C C . ARG A 1 110 ? 4.357 5.562 -20.790 1.00 87.12 110 ARG A C 1
ATOM 802 O O . ARG A 1 110 ? 3.870 6.677 -20.623 1.00 87.12 110 ARG A O 1
ATOM 809 N N . LYS A 1 111 ? 5.641 5.291 -20.584 1.00 85.88 111 LYS A N 1
ATOM 810 C CA . LYS A 1 111 ? 6.625 6.310 -20.227 1.00 85.88 111 LYS A CA 1
ATOM 811 C C . LYS A 1 111 ? 7.760 6.259 -21.229 1.00 85.88 111 LYS A C 1
ATOM 813 O O . LYS A 1 111 ? 8.240 5.177 -21.553 1.00 85.88 111 LYS A O 1
ATOM 818 N N . THR A 1 112 ? 8.170 7.420 -21.711 1.00 86.44 112 THR A N 1
ATOM 819 C CA . THR A 1 112 ? 9.359 7.554 -22.542 1.00 86.44 112 THR A CA 1
ATOM 820 C C . THR A 1 112 ? 10.509 8.124 -21.723 1.00 86.44 112 THR A C 1
ATOM 822 O O . THR A 1 112 ? 10.314 8.775 -20.692 1.00 86.44 112 THR A O 1
ATOM 825 N N . MET A 1 113 ? 11.728 7.820 -22.149 1.00 83.44 113 MET A N 1
ATOM 826 C CA . MET A 1 113 ? 12.953 8.378 -21.600 1.00 83.44 113 MET A CA 1
ATOM 827 C C . MET A 1 113 ? 13.859 8.772 -22.759 1.00 83.44 113 MET A C 1
ATOM 829 O O . MET A 1 113 ? 13.995 8.016 -23.719 1.00 83.44 113 MET A O 1
ATOM 833 N N . ILE A 1 114 ? 14.477 9.945 -22.653 1.00 83.31 114 ILE A N 1
ATOM 834 C CA . ILE A 1 114 ? 15.529 10.370 -23.572 1.00 83.31 114 ILE A CA 1
ATOM 835 C C . ILE A 1 114 ? 16.840 9.798 -23.046 1.00 83.31 114 ILE A C 1
ATOM 837 O O . ILE A 1 114 ? 17.207 10.025 -21.890 1.00 83.31 114 ILE A O 1
ATOM 841 N N . ASP A 1 115 ? 17.504 9.011 -23.880 1.00 78.38 115 ASP A N 1
ATOM 842 C CA . ASP A 1 115 ? 18.823 8.475 -23.583 1.00 78.38 115 ASP A CA 1
ATOM 843 C C . ASP A 1 115 ? 19.861 9.621 -23.562 1.00 78.38 115 ASP A C 1
ATOM 845 O O . ASP A 1 115 ? 19.943 10.365 -24.543 1.00 78.38 115 ASP A O 1
ATOM 849 N N . PRO A 1 116 ? 20.625 9.812 -22.468 1.00 79.94 116 PRO A N 1
ATOM 850 C CA . PRO A 1 116 ? 21.525 10.960 -22.332 1.00 79.94 116 PRO A CA 1
ATOM 851 C C . PRO A 1 116 ? 22.665 10.987 -23.355 1.00 79.94 116 PRO A C 1
ATOM 853 O O . PRO A 1 116 ? 23.151 12.065 -23.690 1.00 79.94 116 PRO A O 1
ATOM 856 N N . ASP A 1 117 ? 23.090 9.818 -23.838 1.00 84.69 117 ASP A N 1
ATOM 857 C CA . ASP A 1 117 ? 24.253 9.682 -24.713 1.00 84.69 117 ASP A CA 1
ATOM 858 C C . ASP A 1 117 ? 23.866 9.839 -26.190 1.00 84.69 117 ASP A C 1
ATOM 860 O O . ASP A 1 117 ? 24.609 10.414 -26.985 1.00 84.69 117 ASP A O 1
ATOM 864 N N . SER A 1 118 ? 22.683 9.350 -26.568 1.00 87.19 118 SER A N 1
ATOM 865 C CA . SER A 1 118 ? 22.204 9.342 -27.955 1.00 87.19 118 SER A CA 1
ATOM 866 C C . SER A 1 118 ? 21.130 10.388 -28.267 1.00 87.19 118 SER A C 1
ATOM 868 O O . SER A 1 118 ? 20.844 10.623 -29.440 1.00 87.19 118 SER A O 1
ATOM 870 N N . ASN A 1 119 ? 20.527 11.020 -27.252 1.00 83.94 119 ASN A N 1
ATOM 871 C CA . ASN A 1 119 ? 19.343 11.886 -27.367 1.00 83.94 119 ASN A CA 1
ATOM 872 C C . ASN A 1 119 ? 18.135 11.226 -28.062 1.00 83.94 119 ASN A C 1
ATOM 874 O O . ASN A 1 119 ? 17.209 11.916 -28.492 1.00 83.94 119 ASN A O 1
ATOM 878 N N . ILE A 1 120 ? 18.116 9.895 -28.171 1.00 87.75 120 ILE A N 1
ATOM 879 C CA . ILE A 1 120 ? 16.992 9.158 -28.747 1.00 87.75 120 ILE A CA 1
ATOM 880 C C . ILE A 1 120 ? 15.934 8.937 -27.664 1.00 87.75 120 ILE A C 1
ATOM 882 O O . ILE A 1 120 ? 16.231 8.492 -26.553 1.00 87.75 120 ILE A O 1
ATOM 886 N N . GLU A 1 121 ? 14.679 9.229 -28.003 1.00 87.19 121 GLU A N 1
ATOM 887 C CA . GLU A 1 121 ? 13.532 8.886 -27.169 1.00 87.19 121 GLU A CA 1
ATOM 888 C C . GLU A 1 121 ? 13.217 7.391 -27.303 1.00 87.19 121 GLU A C 1
ATOM 890 O O . GLU A 1 121 ? 12.981 6.882 -28.401 1.00 87.19 121 GLU A O 1
ATOM 895 N N . ARG A 1 122 ? 13.187 6.683 -26.173 1.00 85.19 122 ARG A N 1
ATOM 896 C CA . ARG A 1 122 ? 12.774 5.278 -26.100 1.00 85.19 122 ARG A CA 1
ATOM 897 C C . ARG A 1 122 ? 11.590 5.103 -25.163 1.00 85.19 122 ARG A C 1
ATOM 899 O O . ARG A 1 122 ? 11.495 5.771 -24.134 1.00 85.19 122 ARG A O 1
ATOM 906 N N . VAL A 1 123 ? 10.709 4.168 -25.497 1.00 85.12 123 VAL A N 1
ATOM 907 C CA . VAL A 1 123 ? 9.635 3.725 -24.601 1.00 85.12 123 VAL A CA 1
ATOM 908 C C . VAL A 1 123 ? 10.239 2.791 -23.552 1.00 85.12 123 VAL A C 1
ATOM 910 O O . VAL A 1 123 ? 10.977 1.874 -23.904 1.00 85.12 123 VAL A O 1
ATOM 913 N N . LEU A 1 124 ? 9.942 3.033 -22.276 1.00 86.38 124 LEU A N 1
ATOM 914 C CA . LEU A 1 124 ? 10.334 2.147 -21.183 1.00 86.38 124 LEU A CA 1
ATOM 915 C C . LEU A 1 124 ? 9.455 0.895 -21.197 1.00 86.38 124 LEU A C 1
ATOM 917 O O . LEU A 1 124 ? 8.225 1.005 -21.195 1.00 86.38 124 LEU A O 1
ATOM 921 N N . ASP A 1 125 ? 10.084 -0.279 -21.176 1.00 85.75 125 ASP A N 1
ATOM 922 C CA . ASP A 1 125 ? 9.385 -1.542 -20.961 1.00 85.75 125 ASP A CA 1
ATOM 923 C C . ASP A 1 125 ? 9.301 -1.815 -19.457 1.00 85.75 125 ASP A C 1
ATOM 925 O O . ASP A 1 125 ? 10.293 -2.087 -18.785 1.00 85.75 125 ASP A O 1
ATOM 929 N N . LEU A 1 126 ? 8.096 -1.689 -18.909 1.00 87.06 126 LEU A N 1
ATOM 930 C CA . LEU A 1 126 ? 7.842 -1.855 -17.481 1.00 87.06 126 LEU A CA 1
ATOM 931 C C . LEU A 1 126 ? 7.290 -3.248 -17.146 1.00 87.06 126 LEU A C 1
ATOM 933 O O . LEU A 1 126 ? 6.814 -3.430 -16.024 1.00 87.06 126 LEU A O 1
ATOM 937 N N . GLY A 1 127 ? 7.384 -4.209 -18.075 1.00 83.62 127 GLY A N 1
ATOM 938 C CA . GLY A 1 127 ? 6.681 -5.497 -18.011 1.00 83.62 127 GLY A CA 1
ATOM 939 C C . GLY A 1 127 ? 5.344 -5.442 -18.733 1.00 83.62 127 GLY A C 1
ATOM 940 O O . GLY A 1 127 ? 4.658 -4.395 -18.681 1.00 83.62 127 GLY A O 1
#